Protein AF-A0A1M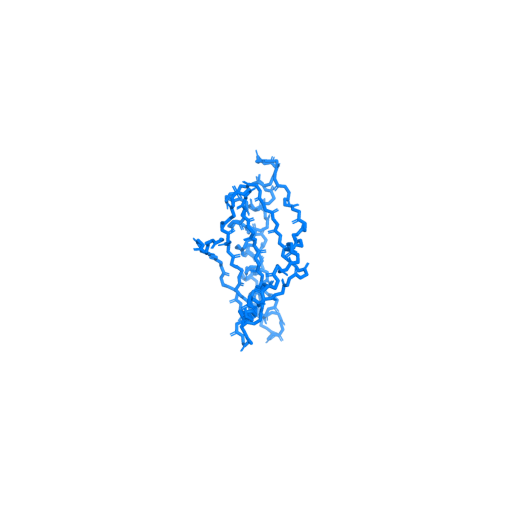3NLK1-F1 (afdb_monomer_lite)

Secondary structure (DSSP, 8-state):
-EEEEEEE-SSEEEEEEE-SS-EEEEEEETTT--EEEEEEEEES-HHHHHHHHHHHHHHHHHHHHHHTT---HHHHHHHHHHHHHHHHHHHHHT---EE-PPPPP---------

pLDDT: mean 90.64, std 14.89, range [41.72, 98.56]

Sequence (114 aa):
MMWIGGAEGTGYRYEVIALVDGYVVQMRDLSTGVVDAAETRLFRTARVAFAHAHAMAAIDRFAATLLDMQDAASERRDAQRSEQTLRALKEQLNDEGSLYAPPPEQTPSSCVYH

Radius of gyration: 16.67 Å; chains: 1; bounding box: 28×53×48 Å

Structure (mmCIF, N/CA/C/O backbone):
data_AF-A0A1M3NLK1-F1
#
_entry.id   AF-A0A1M3NLK1-F1
#
loop_
_atom_site.group_PDB
_atom_site.id
_atom_site.type_symbol
_atom_site.label_atom_id
_atom_site.label_alt_id
_atom_site.label_comp_id
_atom_site.label_asym_id
_atom_site.label_entity_id
_atom_site.label_seq_id
_atom_site.pdbx_PDB_ins_code
_atom_site.Cartn_x
_atom_site.Cartn_y
_atom_site.Cartn_z
_atom_site.occupancy
_atom_site.B_iso_or_equiv
_atom_site.auth_seq_id
_atom_site.auth_comp_id
_atom_site.auth_asym_id
_atom_site.auth_atom_id
_atom_site.pdbx_PDB_model_num
ATOM 1 N N . MET A 1 1 ? -11.061 -10.652 13.120 1.00 81.94 1 MET A N 1
ATOM 2 C CA . MET A 1 1 ? -10.392 -9.767 12.143 1.00 81.94 1 MET A CA 1
ATOM 3 C C . MET A 1 1 ? -11.075 -9.964 10.796 1.00 81.94 1 MET A C 1
ATOM 5 O O . MET A 1 1 ? -11.459 -11.096 10.522 1.00 81.94 1 MET A O 1
ATOM 9 N N . MET A 1 2 ? -11.284 -8.914 9.999 1.00 91.69 2 MET A N 1
ATOM 10 C CA . MET A 1 2 ? -11.963 -9.004 8.693 1.00 91.69 2 MET A CA 1
ATOM 11 C C . MET A 1 2 ? -11.134 -8.299 7.620 1.00 91.69 2 MET A C 1
ATOM 13 O O . MET A 1 2 ? -10.769 -7.143 7.804 1.00 91.69 2 MET A O 1
ATOM 17 N N . TRP A 1 3 ? -10.858 -8.962 6.496 1.00 94.25 3 TRP A N 1
ATOM 18 C CA . TRP A 1 3 ? -10.266 -8.296 5.334 1.00 94.25 3 TRP A CA 1
ATOM 19 C C . TRP A 1 3 ? -11.288 -7.360 4.690 1.00 94.25 3 TRP A C 1
ATOM 21 O O . TRP A 1 3 ? -12.412 -7.773 4.405 1.00 94.25 3 TRP A O 1
ATOM 31 N N . ILE A 1 4 ? -10.902 -6.099 4.488 1.00 96.62 4 ILE A N 1
ATOM 32 C CA . ILE A 1 4 ? -11.797 -5.051 3.974 1.00 96.62 4 ILE A CA 1
ATOM 33 C C . ILE A 1 4 ? -11.326 -4.444 2.646 1.00 96.62 4 ILE A C 1
ATOM 35 O O . ILE A 1 4 ? -11.984 -3.555 2.113 1.00 96.62 4 ILE A O 1
ATOM 39 N N . GLY A 1 5 ? -10.197 -4.908 2.107 1.00 96.88 5 GLY A N 1
ATOM 40 C CA . GLY A 1 5 ? -9.643 -4.450 0.835 1.00 96.88 5 GLY A CA 1
ATOM 41 C C . GLY A 1 5 ? -8.124 -4.326 0.873 1.00 96.88 5 GLY A C 1
ATOM 42 O O . GLY A 1 5 ? -7.464 -4.809 1.789 1.00 96.88 5 GLY A O 1
ATOM 43 N N . GLY A 1 6 ? -7.540 -3.697 -0.137 1.00 96.56 6 GLY A N 1
ATOM 44 C CA . GLY A 1 6 ? -6.093 -3.543 -0.227 1.00 96.56 6 GLY A CA 1
ATOM 45 C C . GLY A 1 6 ? -5.665 -2.943 -1.553 1.00 96.56 6 GLY A C 1
ATOM 46 O O . GLY A 1 6 ? -6.503 -2.492 -2.333 1.00 96.56 6 GLY A O 1
ATOM 47 N N . ALA A 1 7 ? -4.362 -2.960 -1.797 1.00 98.00 7 ALA A N 1
ATOM 48 C CA . ALA A 1 7 ? -3.774 -2.586 -3.074 1.00 98.00 7 ALA A CA 1
ATOM 49 C C . ALA A 1 7 ? -2.759 -3.646 -3.506 1.00 98.00 7 ALA A C 1
ATOM 51 O O . ALA A 1 7 ? -2.071 -4.237 -2.673 1.00 98.00 7 ALA A O 1
ATOM 52 N N . GLU A 1 8 ? -2.682 -3.894 -4.808 1.00 97.94 8 GLU A N 1
ATOM 53 C CA . GLU A 1 8 ? -1.783 -4.886 -5.394 1.00 97.94 8 GLU A CA 1
ATOM 54 C C . GLU A 1 8 ? -0.608 -4.185 -6.078 1.00 97.94 8 GLU A C 1
ATOM 56 O O . GLU A 1 8 ? -0.800 -3.258 -6.871 1.00 97.94 8 GLU A O 1
ATOM 61 N N . GLY A 1 9 ? 0.604 -4.583 -5.703 1.00 96.81 9 GLY A N 1
ATOM 62 C CA . GLY A 1 9 ? 1.842 -4.252 -6.391 1.00 96.81 9 GLY A CA 1
ATOM 63 C C . GLY A 1 9 ? 2.139 -5.253 -7.512 1.00 96.81 9 GLY A C 1
ATOM 64 O O . GLY A 1 9 ? 1.226 -5.868 -8.056 1.00 96.81 9 GLY A O 1
ATOM 65 N N . THR A 1 10 ? 3.411 -5.414 -7.866 1.00 97.19 10 THR A N 1
ATOM 66 C CA . THR A 1 10 ? 3.862 -6.432 -8.828 1.00 97.19 10 THR A CA 1
ATOM 67 C C . THR A 1 10 ? 4.201 -7.750 -8.131 1.00 97.19 10 THR A C 1
ATOM 69 O O . THR A 1 10 ? 3.842 -8.814 -8.628 1.00 97.19 10 THR A O 1
ATOM 72 N N . GLY A 1 11 ? 4.891 -7.695 -6.988 1.00 95.25 11 GLY A N 1
ATOM 73 C CA . GLY A 1 11 ? 5.294 -8.873 -6.214 1.00 95.25 11 GLY A CA 1
ATOM 74 C C . GLY A 1 11 ? 4.406 -9.134 -5.001 1.00 95.25 11 GLY A C 1
ATOM 75 O O . GLY A 1 11 ? 4.256 -10.281 -4.577 1.00 95.25 11 GLY A O 1
ATOM 76 N N . TYR A 1 12 ? 3.784 -8.085 -4.458 1.00 96.88 12 TYR A N 1
ATOM 77 C CA . TYR A 1 12 ? 3.065 -8.162 -3.188 1.00 96.88 12 TYR A CA 1
ATOM 78 C C . TYR A 1 12 ? 1.658 -7.572 -3.258 1.00 96.88 12 TYR A C 1
ATOM 80 O O . TYR A 1 12 ? 1.378 -6.627 -3.992 1.00 96.88 12 TYR A O 1
ATOM 88 N N . ARG A 1 13 ? 0.764 -8.087 -2.414 1.00 97.56 13 ARG A N 1
ATOM 89 C CA . ARG A 1 13 ? -0.524 -7.474 -2.083 1.00 97.56 13 ARG A CA 1
ATOM 90 C C . ARG A 1 13 ? -0.474 -6.908 -0.673 1.00 97.56 13 ARG A C 1
ATOM 92 O O . ARG A 1 13 ? -0.151 -7.613 0.276 1.00 97.56 13 ARG A O 1
ATOM 99 N N . TYR A 1 14 ? -0.868 -5.652 -0.530 1.00 97.62 14 TYR A N 1
ATOM 100 C CA . TYR A 1 14 ? -0.950 -4.960 0.750 1.00 97.62 14 TYR A CA 1
ATOM 101 C C . TYR A 1 14 ? -2.402 -4.977 1.225 1.00 97.62 14 TYR A C 1
ATOM 103 O O . TYR A 1 14 ? -3.249 -4.231 0.728 1.00 97.62 14 TYR A O 1
ATOM 111 N N . GLU A 1 15 ? -2.707 -5.891 2.143 1.00 97.62 15 GLU A N 1
ATOM 112 C CA . GLU A 1 15 ? -4.058 -6.172 2.629 1.00 97.62 15 GLU A CA 1
ATOM 113 C C . GLU A 1 15 ? -4.392 -5.308 3.843 1.00 97.62 15 GLU A C 1
ATOM 115 O O . GLU A 1 15 ? -3.619 -5.250 4.794 1.00 97.62 15 GLU A O 1
ATOM 120 N N . VAL A 1 16 ? -5.571 -4.685 3.836 1.00 98.00 16 VAL A N 1
ATOM 121 C CA . VAL A 1 16 ? -6.124 -3.943 4.970 1.00 98.00 16 VAL A CA 1
ATOM 122 C C . VAL A 1 16 ? -7.110 -4.835 5.722 1.00 98.00 16 VAL A C 1
ATOM 124 O O . VAL A 1 16 ? -8.137 -5.261 5.183 1.00 98.00 16 VAL A O 1
ATOM 127 N N . ILE A 1 17 ? -6.802 -5.104 6.985 1.00 96.88 17 ILE A N 1
ATOM 128 C CA . ILE A 1 17 ? -7.570 -5.944 7.897 1.00 96.88 17 ILE A CA 1
ATOM 129 C C . ILE A 1 17 ? -8.174 -5.067 8.996 1.00 96.88 17 ILE A C 1
ATOM 131 O O . ILE A 1 17 ? -7.456 -4.424 9.759 1.00 96.88 17 ILE A O 1
ATOM 135 N N . ALA A 1 18 ? -9.498 -5.064 9.115 1.00 95.94 18 ALA A N 1
ATOM 136 C CA . ALA A 1 18 ? -10.192 -4.431 10.226 1.00 95.94 18 ALA A CA 1
ATOM 137 C C . ALA A 1 18 ? -10.047 -5.267 11.510 1.00 95.94 18 ALA A C 1
ATOM 139 O O . ALA A 1 18 ? -10.366 -6.468 11.549 1.00 95.94 18 ALA A O 1
ATOM 140 N N . LEU A 1 19 ? -9.585 -4.602 12.565 1.00 93.38 19 LEU A N 1
ATOM 141 C CA . LEU A 1 19 ? -9.572 -5.059 13.949 1.00 93.38 19 LEU A CA 1
ATOM 142 C C . LEU A 1 19 ? -10.643 -4.313 14.752 1.00 93.38 19 LEU A C 1
ATOM 144 O O . LEU A 1 19 ? -11.234 -3.349 14.274 1.00 93.38 19 LEU A O 1
ATOM 148 N N . VAL A 1 20 ? -10.864 -4.740 15.997 1.00 89.69 20 VAL A N 1
ATOM 149 C CA . VAL A 1 20 ? -11.709 -3.989 16.942 1.00 89.69 20 VAL A CA 1
ATOM 150 C C . VAL A 1 20 ? -11.116 -2.599 17.207 1.00 89.69 20 VAL A C 1
ATOM 152 O O . VAL A 1 20 ? -11.848 -1.616 17.222 1.00 89.69 20 VAL A O 1
ATOM 155 N N . ASP A 1 21 ? -9.787 -2.516 17.318 1.00 86.12 21 ASP A N 1
ATOM 156 C CA . ASP A 1 21 ? -9.082 -1.309 17.768 1.00 86.12 21 ASP A CA 1
ATOM 157 C C . ASP A 1 21 ? -8.355 -0.550 16.643 1.00 86.12 21 ASP A C 1
ATOM 159 O O . ASP A 1 21 ? -7.560 0.353 16.908 1.00 86.12 21 ASP A O 1
ATOM 163 N N . GLY A 1 22 ? -8.586 -0.909 15.376 1.00 95.31 22 GLY A N 1
ATOM 164 C CA . GLY A 1 22 ? -7.942 -0.235 14.249 1.00 95.31 22 GLY A CA 1
ATOM 165 C C . GLY A 1 22 ? -7.876 -1.060 12.971 1.00 95.31 22 GLY A C 1
ATOM 166 O O . GLY A 1 22 ? -8.688 -1.950 12.730 1.00 95.31 22 GLY A O 1
ATOM 167 N N . TYR A 1 23 ? -6.893 -0.739 12.137 1.00 97.56 23 TYR A N 1
ATOM 168 C CA . TYR A 1 23 ? -6.728 -1.280 10.795 1.00 97.56 23 TYR A CA 1
ATOM 169 C C . TYR A 1 23 ? -5.286 -1.720 10.601 1.00 97.56 23 TYR A C 1
ATOM 171 O O . TYR A 1 23 ? -4.368 -0.904 10.652 1.00 97.56 23 TYR A O 1
ATOM 179 N N . VAL A 1 24 ? -5.087 -3.010 10.380 1.00 96.94 24 VAL A N 1
ATOM 180 C CA . VAL A 1 24 ? -3.774 -3.576 10.094 1.00 96.94 24 VAL A CA 1
ATOM 181 C C . VAL A 1 24 ? -3.541 -3.587 8.592 1.00 96.94 24 VAL A C 1
ATOM 183 O O . VAL A 1 24 ? -4.416 -4.005 7.842 1.00 96.94 24 VAL A O 1
ATOM 186 N N . VAL A 1 25 ? -2.365 -3.147 8.159 1.00 97.31 25 VAL A N 1
ATOM 187 C CA . VAL A 1 25 ? -1.861 -3.351 6.803 1.00 97.31 25 VAL A CA 1
ATOM 188 C C . VAL A 1 25 ? -0.778 -4.415 6.862 1.00 97.31 25 VAL A C 1
ATOM 190 O O . VAL A 1 25 ? 0.216 -4.233 7.564 1.00 97.31 25 VAL A O 1
ATOM 193 N N . GLN A 1 26 ? -0.979 -5.510 6.137 1.00 96.06 26 GLN A N 1
ATOM 194 C CA . GLN A 1 26 ? -0.036 -6.623 6.054 1.00 96.06 26 GLN A CA 1
ATOM 195 C C . GLN A 1 26 ? 0.378 -6.864 4.602 1.00 96.06 26 GLN A C 1
ATOM 197 O O . GLN A 1 26 ? -0.423 -6.692 3.680 1.00 96.06 26 GLN A O 1
ATOM 202 N N . MET A 1 27 ? 1.631 -7.261 4.401 1.00 95.81 27 MET A N 1
ATOM 203 C CA . MET A 1 27 ? 2.183 -7.561 3.084 1.00 95.81 27 MET A CA 1
ATOM 204 C C . MET A 1 27 ? 2.063 -9.060 2.817 1.00 95.81 27 MET A C 1
ATOM 206 O O . MET A 1 27 ? 2.586 -9.863 3.585 1.00 95.81 27 MET A O 1
ATOM 210 N N . ARG A 1 28 ? 1.378 -9.437 1.738 1.00 95.69 28 ARG A N 1
ATOM 211 C CA . ARG A 1 28 ? 1.278 -10.815 1.258 1.00 95.69 28 ARG A CA 1
ATOM 212 C C . ARG A 1 28 ? 2.060 -10.963 -0.036 1.00 95.69 28 ARG A C 1
ATOM 214 O O . ARG A 1 28 ? 1.773 -10.273 -1.008 1.00 95.69 28 ARG A O 1
ATOM 221 N N . ASP A 1 29 ? 3.001 -11.890 -0.062 1.00 95.88 29 ASP A N 1
ATOM 222 C CA . ASP A 1 29 ? 3.691 -12.303 -1.280 1.00 95.88 29 ASP A CA 1
ATOM 223 C C . ASP A 1 29 ? 2.693 -12.965 -2.245 1.00 95.88 29 ASP A C 1
ATOM 225 O O . ASP A 1 29 ? 1.975 -13.895 -1.870 1.00 95.88 29 ASP A O 1
ATOM 229 N N . LEU A 1 30 ? 2.611 -12.472 -3.483 1.00 95.94 30 LEU A N 1
ATOM 230 C CA . LEU A 1 30 ? 1.686 -12.994 -4.495 1.00 95.94 30 LEU A CA 1
ATOM 231 C C . LEU A 1 30 ? 2.100 -14.370 -5.028 1.00 95.94 30 LEU A C 1
ATOM 233 O O . LEU A 1 30 ? 1.245 -15.134 -5.474 1.00 95.94 30 LEU A O 1
ATOM 237 N N . SER A 1 31 ? 3.391 -14.692 -4.983 1.00 95.38 31 SER A N 1
ATOM 238 C CA . SER A 1 31 ? 3.942 -15.955 -5.469 1.00 95.38 31 SER A CA 1
ATOM 239 C C . SER A 1 31 ? 3.812 -17.081 -4.442 1.00 95.38 31 SER A C 1
ATOM 241 O O . SER A 1 31 ? 3.453 -18.203 -4.800 1.00 95.38 31 SER A O 1
ATOM 243 N N . THR A 1 32 ? 4.061 -16.787 -3.163 1.00 95.38 32 THR A N 1
ATOM 244 C CA . THR A 1 32 ? 4.049 -17.794 -2.087 1.00 95.38 32 THR A CA 1
ATOM 245 C C . THR A 1 32 ? 2.781 -17.757 -1.238 1.00 95.38 32 THR A C 1
ATOM 247 O O . THR A 1 32 ? 2.474 -18.720 -0.536 1.00 95.38 32 THR A O 1
ATOM 250 N N . GLY A 1 33 ? 2.036 -16.650 -1.272 1.00 94.19 33 GLY A N 1
ATOM 251 C CA . GLY A 1 33 ? 0.889 -16.407 -0.401 1.00 94.19 33 GLY A CA 1
ATOM 252 C C . GLY A 1 33 ? 1.263 -16.108 1.053 1.00 94.19 33 GLY A C 1
ATOM 253 O O . GLY A 1 33 ? 0.358 -15.902 1.868 1.00 94.19 33 GLY A O 1
ATOM 254 N N . VAL A 1 34 ? 2.556 -16.080 1.394 1.00 94.25 34 VAL A N 1
ATOM 255 C CA . VAL A 1 34 ? 3.050 -15.852 2.758 1.00 94.25 34 VAL A CA 1
ATOM 256 C C . VAL A 1 34 ? 2.833 -14.395 3.154 1.00 94.25 34 VAL A C 1
ATOM 258 O O . VAL A 1 34 ? 3.055 -13.482 2.360 1.00 94.25 34 VAL A O 1
ATOM 261 N N . VAL A 1 35 ? 2.381 -14.183 4.391 1.00 92.31 35 VAL A N 1
ATOM 262 C CA . VAL A 1 35 ? 2.254 -12.850 4.987 1.00 92.31 35 VAL A CA 1
ATOM 263 C C . VAL A 1 35 ? 3.511 -12.535 5.781 1.00 92.31 35 VAL A C 1
ATOM 265 O O . VAL A 1 35 ? 3.909 -13.323 6.639 1.00 92.31 35 VAL A O 1
ATOM 268 N N . ASP A 1 36 ? 4.100 -11.372 5.526 1.00 87.75 36 ASP A N 1
ATOM 269 C CA . ASP A 1 36 ? 5.231 -10.876 6.299 1.00 87.75 36 ASP A CA 1
ATOM 270 C C . ASP A 1 36 ? 4.749 -10.114 7.543 1.00 87.75 36 ASP A C 1
ATOM 272 O O . ASP A 1 36 ? 4.282 -8.971 7.484 1.00 87.75 36 ASP A O 1
ATOM 276 N N . ALA A 1 37 ? 4.867 -10.773 8.696 1.00 81.19 37 ALA A N 1
ATOM 277 C CA . ALA A 1 37 ? 4.497 -10.199 9.982 1.00 81.19 37 ALA A CA 1
ATOM 278 C C . ALA A 1 37 ? 5.449 -9.076 10.437 1.00 81.19 37 ALA A C 1
ATOM 280 O O . ALA A 1 37 ? 5.036 -8.231 11.230 1.00 81.19 37 ALA A O 1
ATOM 281 N N . ALA A 1 38 ? 6.698 -9.037 9.955 1.00 81.56 38 ALA A N 1
ATOM 282 C CA . ALA A 1 38 ? 7.692 -8.061 10.409 1.00 81.56 38 ALA A CA 1
ATOM 283 C C . ALA A 1 38 ? 7.375 -6.638 9.923 1.00 81.56 38 ALA A C 1
ATOM 285 O O . ALA A 1 38 ? 7.589 -5.669 10.651 1.00 81.56 38 ALA A O 1
ATOM 286 N N . GLU A 1 39 ? 6.797 -6.523 8.728 1.00 80.44 39 GLU A N 1
ATOM 287 C CA . GLU A 1 39 ? 6.432 -5.245 8.105 1.00 80.44 39 GLU A CA 1
ATOM 288 C C . GLU A 1 39 ? 4.959 -4.867 8.318 1.00 80.44 39 GLU A C 1
ATOM 290 O O . GLU A 1 39 ? 4.434 -3.931 7.710 1.00 80.44 39 GLU A O 1
ATOM 295 N N . THR A 1 40 ? 4.266 -5.577 9.210 1.00 92.56 40 THR A N 1
ATOM 296 C CA . THR A 1 40 ? 2.853 -5.324 9.479 1.00 92.56 40 THR A CA 1
ATOM 297 C C . THR A 1 40 ? 2.670 -4.041 10.299 1.00 92.56 40 THR A C 1
ATOM 299 O O . THR A 1 40 ? 3.315 -3.817 11.329 1.00 92.56 40 THR A O 1
ATOM 302 N N . ARG A 1 41 ? 1.764 -3.168 9.845 1.00 95.69 41 ARG A N 1
ATOM 303 C CA . ARG A 1 41 ? 1.515 -1.843 10.436 1.00 95.69 41 ARG A CA 1
ATOM 304 C C . ARG A 1 41 ? 0.082 -1.721 10.934 1.00 95.69 41 ARG A C 1
ATOM 306 O O . ARG A 1 41 ? -0.846 -2.049 10.207 1.00 95.69 41 ARG A O 1
ATOM 313 N N . LEU A 1 42 ? -0.111 -1.200 12.143 1.00 96.50 42 LEU A N 1
ATOM 314 C CA . LEU A 1 42 ? -1.425 -0.858 12.695 1.00 96.50 42 LEU A CA 1
ATOM 315 C C . LEU A 1 42 ? -1.676 0.641 12.555 1.00 96.50 42 LEU A C 1
ATOM 317 O O . LEU A 1 42 ? -0.850 1.446 12.976 1.00 96.50 42 LEU A O 1
ATOM 321 N N . PHE A 1 43 ? -2.847 0.998 12.042 1.00 97.56 43 PHE A N 1
ATOM 322 C CA . PHE A 1 43 ? -3.346 2.364 11.927 1.00 97.56 43 PHE A CA 1
ATOM 323 C C . PHE A 1 43 ? -4.647 2.518 12.706 1.00 97.56 43 PHE A C 1
ATOM 325 O O . PHE A 1 43 ? -5.451 1.587 12.802 1.00 97.56 43 PHE A O 1
ATOM 332 N N . ARG A 1 44 ? -4.891 3.716 13.234 1.00 97.00 44 ARG A N 1
ATOM 333 C CA . ARG A 1 44 ? -6.156 4.039 13.917 1.00 97.00 44 ARG A CA 1
ATOM 334 C C . ARG A 1 44 ? -7.267 4.367 12.927 1.00 97.00 44 ARG A C 1
ATOM 336 O O . ARG A 1 44 ? -8.446 4.212 13.232 1.00 97.00 44 ARG A O 1
ATOM 343 N N . THR A 1 45 ? -6.900 4.822 11.734 1.00 97.25 45 THR A N 1
ATOM 344 C CA . THR A 1 45 ? -7.824 5.326 10.724 1.00 97.25 45 THR A CA 1
ATOM 345 C C . THR A 1 45 ? -7.753 4.503 9.441 1.00 97.25 45 THR A C 1
ATOM 347 O O . THR A 1 45 ? -6.687 4.273 8.868 1.00 97.25 45 THR A O 1
ATOM 350 N N . ALA A 1 46 ? -8.922 4.106 8.929 1.00 97.38 46 ALA A N 1
ATOM 351 C CA . ALA A 1 46 ? -9.015 3.341 7.684 1.00 97.38 46 ALA A CA 1
ATOM 352 C C . ALA A 1 46 ? -8.390 4.095 6.503 1.00 97.38 46 ALA A C 1
ATOM 354 O O . ALA A 1 46 ? -7.706 3.505 5.673 1.00 97.38 46 ALA A O 1
ATOM 355 N N . ARG A 1 47 ? -8.603 5.417 6.430 1.00 98.00 47 ARG A N 1
ATOM 356 C CA . ARG A 1 47 ? -8.095 6.255 5.333 1.00 98.00 47 ARG A CA 1
ATOM 357 C C . ARG A 1 47 ? -6.571 6.223 5.249 1.00 98.00 47 ARG A C 1
ATOM 359 O O . ARG A 1 47 ? -6.051 6.110 4.143 1.00 98.00 47 ARG A O 1
ATOM 366 N N . VAL A 1 48 ? -5.871 6.288 6.383 1.00 98.38 48 VAL A N 1
ATOM 367 C CA . VAL A 1 48 ? -4.407 6.183 6.392 1.00 98.38 48 VAL A CA 1
ATOM 368 C C . VAL A 1 48 ? -3.970 4.757 6.070 1.00 98.38 48 VAL A C 1
ATOM 370 O O . VAL A 1 48 ? -3.062 4.595 5.262 1.00 98.38 48 VAL A O 1
ATOM 373 N N . ALA A 1 49 ? -4.654 3.732 6.590 1.00 98.38 49 ALA A N 1
ATOM 374 C CA . ALA A 1 49 ? -4.349 2.336 6.262 1.00 98.38 49 ALA A CA 1
ATOM 375 C C . ALA A 1 49 ? -4.435 2.054 4.749 1.00 98.38 49 ALA A C 1
ATOM 377 O O . ALA A 1 49 ? -3.506 1.508 4.158 1.00 98.38 49 ALA A O 1
ATOM 378 N N . PHE A 1 50 ? -5.513 2.491 4.090 1.00 98.56 50 PHE A N 1
ATOM 379 C CA . PHE A 1 50 ? -5.665 2.334 2.641 1.00 98.56 50 PHE A CA 1
ATOM 380 C C . PHE A 1 50 ? -4.658 3.166 1.846 1.00 98.56 50 PHE A C 1
ATOM 382 O O . PHE A 1 50 ? -4.144 2.679 0.839 1.00 98.56 50 PHE A O 1
ATOM 389 N N . ALA A 1 51 ? -4.359 4.394 2.278 1.00 98.56 51 ALA A N 1
ATOM 390 C CA . ALA A 1 51 ? -3.331 5.213 1.640 1.00 98.56 51 ALA A CA 1
ATOM 391 C C . ALA A 1 51 ? -1.939 4.580 1.778 1.00 98.56 51 ALA A C 1
ATOM 393 O O . ALA A 1 51 ? -1.152 4.621 0.837 1.00 98.56 51 ALA A O 1
ATOM 394 N N . HIS A 1 52 ? -1.657 3.947 2.918 1.00 98.44 52 HIS A N 1
ATOM 395 C CA . HIS A 1 52 ? -0.412 3.230 3.149 1.00 98.44 52 HIS A CA 1
ATOM 396 C C . HIS A 1 52 ? -0.303 2.002 2.245 1.00 98.44 52 HIS A C 1
ATOM 398 O O . HIS A 1 52 ? 0.699 1.857 1.552 1.00 98.44 52 HIS A O 1
ATOM 404 N N . ALA A 1 53 ? -1.357 1.182 2.169 1.00 98.38 53 ALA A N 1
ATOM 405 C CA . ALA A 1 53 ? -1.409 0.047 1.249 1.00 98.38 53 ALA A CA 1
ATOM 406 C C . ALA A 1 53 ? -1.184 0.478 -0.213 1.00 98.38 53 ALA A C 1
ATOM 408 O O . ALA A 1 53 ? -0.395 -0.142 -0.922 1.00 98.38 53 ALA A O 1
ATOM 409 N N . HIS A 1 54 ? -1.817 1.572 -0.657 1.00 98.50 5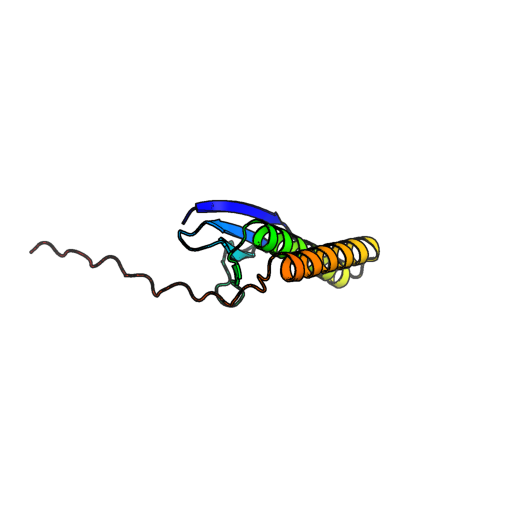4 HIS A N 1
ATOM 410 C CA . HIS A 1 54 ? -1.616 2.109 -2.008 1.00 98.50 54 HIS A CA 1
ATOM 411 C C . HIS A 1 54 ? -0.190 2.609 -2.245 1.00 98.50 54 HIS A C 1
ATOM 413 O O . HIS A 1 54 ? 0.362 2.345 -3.311 1.00 98.50 54 HIS A O 1
ATOM 419 N N . ALA A 1 55 ? 0.401 3.311 -1.275 1.00 98.44 55 ALA A N 1
ATOM 420 C CA . ALA A 1 55 ? 1.768 3.802 -1.398 1.00 98.44 55 ALA A CA 1
ATOM 421 C C . ALA A 1 55 ? 2.767 2.649 -1.519 1.00 98.44 55 ALA A C 1
ATOM 423 O O . ALA A 1 55 ? 3.592 2.644 -2.428 1.00 98.44 55 ALA A O 1
ATOM 424 N N . MET A 1 56 ? 2.631 1.626 -0.673 1.00 98.00 56 MET A N 1
ATOM 425 C CA . MET A 1 56 ? 3.489 0.446 -0.736 1.00 98.00 56 MET A CA 1
ATOM 426 C C . MET A 1 56 ? 3.322 -0.320 -2.055 1.00 98.00 56 MET A C 1
ATOM 428 O O . MET A 1 56 ? 4.317 -0.678 -2.674 1.00 98.00 56 MET A O 1
ATOM 432 N N . ALA A 1 57 ? 2.090 -0.480 -2.551 1.00 98.25 57 ALA A N 1
ATOM 433 C CA . ALA A 1 57 ? 1.836 -1.093 -3.856 1.00 98.25 57 ALA A CA 1
ATOM 434 C C . ALA A 1 57 ? 2.466 -0.309 -5.020 1.00 98.25 57 ALA A C 1
ATOM 436 O O . ALA A 1 57 ? 3.007 -0.906 -5.948 1.00 98.25 57 ALA A O 1
ATOM 437 N N . ALA A 1 58 ? 2.407 1.025 -4.990 1.00 98.44 58 ALA A N 1
ATOM 438 C CA . ALA A 1 58 ? 3.021 1.863 -6.017 1.00 98.44 58 ALA A CA 1
ATOM 439 C C . ALA A 1 58 ? 4.558 1.803 -5.972 1.00 98.44 5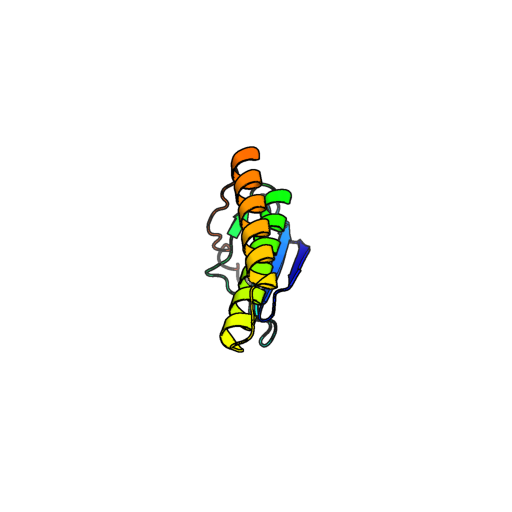8 ALA A C 1
ATOM 441 O O . ALA A 1 58 ? 5.196 1.739 -7.023 1.00 98.44 58 ALA A O 1
ATOM 442 N N . ILE A 1 59 ? 5.145 1.771 -4.771 1.00 98.00 59 ILE A N 1
ATOM 443 C CA . ILE A 1 59 ? 6.589 1.586 -4.569 1.00 98.00 59 ILE A CA 1
ATOM 444 C C . ILE A 1 59 ? 7.033 0.208 -5.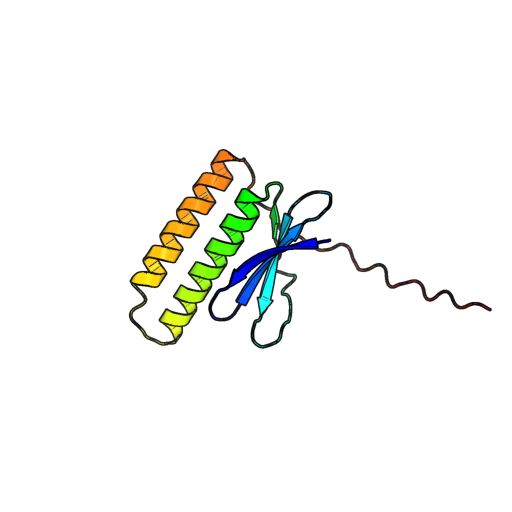069 1.00 98.00 59 ILE A C 1
ATOM 446 O O . ILE A 1 59 ? 8.046 0.122 -5.755 1.00 98.00 59 ILE A O 1
ATOM 450 N N . ASP A 1 60 ? 6.272 -0.848 -4.778 1.00 97.69 60 ASP A N 1
ATOM 451 C CA . ASP A 1 60 ? 6.561 -2.203 -5.255 1.00 97.69 60 ASP A CA 1
ATOM 452 C C . ASP A 1 60 ? 6.554 -2.278 -6.788 1.00 97.69 60 ASP A C 1
ATOM 454 O O . ASP A 1 60 ? 7.511 -2.763 -7.388 1.00 97.69 60 ASP A O 1
ATOM 458 N N . ARG A 1 61 ? 5.536 -1.698 -7.445 1.00 98.12 61 ARG A N 1
ATOM 459 C CA . ARG A 1 61 ? 5.510 -1.598 -8.916 1.00 98.12 61 ARG A CA 1
ATOM 460 C C . ARG A 1 61 ? 6.726 -0.854 -9.454 1.00 98.12 61 ARG A C 1
ATOM 462 O O . ARG A 1 61 ? 7.374 -1.334 -10.375 1.00 98.12 61 ARG A O 1
ATOM 469 N N . PHE A 1 62 ? 7.061 0.288 -8.855 1.00 98.06 62 PHE A N 1
ATOM 470 C CA . PHE A 1 62 ? 8.236 1.064 -9.242 1.00 98.06 62 PHE A CA 1
ATOM 471 C C . PHE A 1 62 ? 9.539 0.265 -9.089 1.00 98.06 62 PHE A C 1
ATOM 473 O O . PHE A 1 62 ? 10.364 0.260 -10.003 1.00 98.06 62 PHE A O 1
ATOM 480 N N . ALA A 1 63 ? 9.715 -0.436 -7.968 1.00 96.88 63 ALA A N 1
ATOM 481 C CA . ALA A 1 63 ? 10.879 -1.278 -7.722 1.00 96.88 63 ALA A CA 1
ATOM 482 C C . ALA A 1 63 ? 10.972 -2.424 -8.739 1.00 96.88 63 ALA A C 1
ATOM 484 O O . ALA A 1 63 ? 12.046 -2.655 -9.289 1.00 96.88 63 ALA A O 1
ATOM 485 N N . ALA A 1 64 ? 9.856 -3.088 -9.047 1.00 97.00 64 ALA A N 1
ATOM 486 C CA . ALA A 1 64 ? 9.810 -4.144 -10.052 1.00 97.00 64 ALA A CA 1
ATOM 487 C C . ALA A 1 64 ? 10.200 -3.629 -11.450 1.00 97.00 64 ALA A C 1
ATOM 489 O O . ALA A 1 64 ? 11.075 -4.208 -12.089 1.00 97.00 64 ALA A O 1
ATOM 490 N N . THR A 1 65 ? 9.654 -2.489 -11.889 1.00 96.75 65 THR A N 1
ATOM 491 C CA . THR A 1 65 ? 10.015 -1.879 -13.183 1.00 96.75 65 THR A CA 1
ATOM 492 C C . THR A 1 65 ? 11.503 -1.511 -13.256 1.00 96.75 65 THR A C 1
ATOM 494 O O . THR A 1 65 ? 12.131 -1.676 -14.304 1.00 96.75 65 THR A O 1
ATOM 497 N N . LEU A 1 66 ? 12.097 -1.044 -12.148 1.00 95.69 66 LEU A N 1
ATOM 498 C CA . LEU A 1 66 ? 13.539 -0.784 -12.076 1.00 95.69 66 LEU A CA 1
ATOM 499 C C . LEU A 1 66 ? 14.376 -2.065 -12.179 1.00 95.69 66 LEU A C 1
ATOM 501 O O . LEU A 1 66 ? 15.414 -2.054 -12.843 1.00 95.69 66 LEU A O 1
ATOM 505 N N . LEU A 1 67 ? 13.948 -3.150 -11.528 1.00 95.50 67 LEU A N 1
ATOM 506 C CA . LEU A 1 67 ? 14.629 -4.448 -11.586 1.00 95.50 67 LEU A CA 1
ATOM 507 C C . LEU A 1 67 ? 14.597 -5.044 -12.998 1.00 95.50 67 LEU A C 1
ATOM 509 O O . LEU A 1 67 ? 15.594 -5.617 -13.436 1.00 95.50 67 LEU A O 1
ATOM 513 N N . ASP A 1 68 ? 13.512 -4.810 -13.736 1.00 95.50 68 ASP A N 1
ATOM 514 C CA . ASP A 1 68 ? 13.374 -5.192 -15.146 1.00 95.50 68 ASP A CA 1
ATOM 515 C C . ASP A 1 68 ? 14.169 -4.281 -16.108 1.00 95.50 68 ASP A C 1
ATOM 517 O O . ASP A 1 68 ? 14.106 -4.455 -17.327 1.00 95.50 68 ASP A O 1
ATOM 521 N N . MET A 1 69 ? 14.931 -3.310 -15.583 1.00 90.69 69 MET A N 1
ATOM 522 C CA . MET A 1 69 ? 15.721 -2.327 -16.343 1.00 90.69 69 MET A CA 1
ATOM 523 C C . MET A 1 69 ? 14.887 -1.514 -17.351 1.00 90.69 69 MET A C 1
ATOM 525 O O . MET A 1 69 ? 15.394 -1.074 -18.386 1.00 90.69 69 MET A O 1
ATOM 529 N N . GLN A 1 70 ? 13.602 -1.312 -17.054 1.00 92.88 70 GLN A N 1
ATOM 530 C CA . GLN A 1 70 ? 12.674 -0.552 -17.887 1.00 92.88 70 GLN A CA 1
ATOM 531 C C . GLN A 1 70 ? 12.645 0.932 -17.494 1.00 92.88 70 GLN A C 1
ATOM 533 O O . GLN A 1 70 ? 13.104 1.333 -16.421 1.00 92.88 70 GLN A O 1
ATOM 538 N N . ASP A 1 71 ? 12.082 1.772 -18.369 1.00 95.06 71 ASP A N 1
ATOM 539 C CA . ASP A 1 71 ? 11.806 3.168 -18.026 1.00 95.06 71 ASP A CA 1
ATOM 540 C C . ASP A 1 71 ? 10.668 3.249 -16.999 1.00 95.06 71 ASP A C 1
ATOM 542 O O . ASP A 1 71 ? 9.493 3.143 -17.337 1.00 95.06 71 ASP A O 1
ATOM 546 N N . ALA A 1 72 ? 11.041 3.473 -15.741 1.00 95.81 72 ALA A N 1
ATOM 547 C CA . ALA A 1 72 ? 10.131 3.539 -14.603 1.00 95.81 72 ALA A CA 1
ATOM 548 C C . ALA A 1 72 ? 9.625 4.966 -14.305 1.00 95.81 72 ALA A C 1
ATOM 550 O O . ALA A 1 72 ? 9.228 5.280 -13.178 1.00 95.81 72 ALA A O 1
ATOM 551 N N . ALA A 1 73 ? 9.690 5.892 -15.271 1.00 96.69 73 ALA A N 1
ATOM 552 C CA . ALA A 1 73 ? 9.300 7.287 -15.057 1.00 96.69 73 ALA A CA 1
ATOM 553 C C . ALA A 1 73 ? 7.821 7.451 -14.663 1.00 96.69 73 ALA A C 1
ATOM 555 O O . ALA A 1 73 ? 7.483 8.380 -13.922 1.00 96.69 73 ALA A O 1
ATOM 556 N N . SER A 1 74 ? 6.932 6.589 -15.165 1.00 96.31 74 SER A N 1
ATOM 557 C CA . SER A 1 74 ? 5.505 6.626 -14.832 1.00 96.31 74 SER A CA 1
ATOM 558 C C . SER A 1 74 ? 5.255 6.146 -13.405 1.00 96.31 74 SER A C 1
ATOM 560 O O . SER A 1 74 ? 4.664 6.868 -12.599 1.00 96.31 74 SER A O 1
ATOM 562 N N . GLU A 1 75 ? 5.795 4.980 -13.073 1.00 96.94 75 GLU A N 1
ATOM 563 C CA . GLU A 1 75 ? 5.679 4.316 -11.779 1.00 96.94 75 GLU A CA 1
ATOM 564 C C . GLU A 1 75 ? 6.329 5.162 -10.686 1.00 96.94 75 GLU A C 1
ATOM 566 O O . GLU A 1 75 ? 5.760 5.324 -9.611 1.00 96.94 75 GLU A O 1
ATOM 571 N N . ARG A 1 76 ? 7.456 5.822 -10.986 1.00 97.75 76 ARG A N 1
ATOM 572 C CA . ARG A 1 76 ? 8.083 6.787 -10.077 1.00 97.75 76 ARG A CA 1
ATOM 573 C C . ARG A 1 76 ? 7.143 7.934 -9.718 1.00 97.75 76 ARG A C 1
ATOM 575 O O . ARG A 1 76 ? 7.068 8.318 -8.553 1.00 97.75 76 ARG A O 1
ATOM 582 N N . ARG A 1 77 ? 6.445 8.513 -10.704 1.00 98.12 77 ARG A N 1
ATOM 583 C CA . ARG A 1 77 ? 5.491 9.609 -10.456 1.00 98.12 77 ARG A CA 1
ATOM 584 C C . ARG A 1 77 ? 4.299 9.131 -9.633 1.00 98.12 77 ARG A C 1
ATOM 586 O O . ARG A 1 77 ? 3.820 9.888 -8.790 1.00 98.12 77 ARG A O 1
ATOM 593 N N . ASP A 1 78 ? 3.827 7.910 -9.875 1.00 97.94 78 ASP A N 1
ATOM 594 C CA . ASP A 1 78 ? 2.740 7.301 -9.102 1.00 97.94 78 ASP A CA 1
ATOM 595 C C . ASP A 1 78 ? 3.162 7.057 -7.645 1.00 97.94 78 ASP A C 1
ATOM 597 O O . ASP A 1 78 ? 2.504 7.546 -6.724 1.00 97.94 78 ASP A O 1
ATOM 601 N N . ALA A 1 79 ? 4.324 6.429 -7.430 1.00 97.88 79 ALA A N 1
ATOM 602 C CA . ALA A 1 79 ? 4.909 6.211 -6.108 1.00 97.88 79 ALA A CA 1
ATOM 603 C C . ALA A 1 79 ? 5.060 7.537 -5.346 1.00 97.88 79 ALA A C 1
ATOM 605 O O . ALA A 1 79 ? 4.500 7.694 -4.263 1.00 97.88 79 ALA A O 1
ATOM 606 N N . GLN A 1 80 ? 5.674 8.555 -5.957 1.00 98.44 80 GLN A N 1
ATOM 607 C CA . GLN A 1 80 ? 5.835 9.875 -5.335 1.00 98.44 80 GLN A CA 1
ATOM 608 C C . GLN A 1 80 ? 4.500 10.538 -4.972 1.00 98.44 80 GLN A C 1
ATOM 610 O O . GLN A 1 80 ? 4.364 11.117 -3.893 1.00 98.44 80 GLN A O 1
ATOM 615 N N . ARG A 1 81 ? 3.495 10.460 -5.852 1.00 98.44 81 ARG A N 1
ATOM 616 C CA . ARG A 1 81 ? 2.162 11.021 -5.585 1.00 98.44 81 ARG A CA 1
ATOM 617 C C . ARG A 1 81 ? 1.473 10.295 -4.430 1.00 98.44 81 ARG A C 1
ATOM 619 O O . ARG A 1 81 ? 0.860 10.939 -3.574 1.00 98.44 81 ARG A O 1
ATOM 626 N N . SER A 1 82 ? 1.553 8.969 -4.410 1.00 98.12 82 SER A N 1
ATOM 627 C CA . SER A 1 82 ? 0.944 8.146 -3.365 1.00 98.12 82 SER A CA 1
ATOM 628 C C . SER A 1 82 ? 1.602 8.380 -1.998 1.00 98.12 82 SER A C 1
ATOM 630 O O . SER A 1 82 ? 0.893 8.565 -1.010 1.00 98.12 82 SER A O 1
ATOM 632 N N . GLU A 1 83 ? 2.931 8.519 -1.946 1.00 98.38 83 GLU A N 1
ATOM 633 C CA . GLU A 1 83 ? 3.675 8.881 -0.734 1.00 98.38 83 GLU A CA 1
ATOM 634 C C . GLU A 1 83 ? 3.297 10.272 -0.213 1.00 98.38 83 GLU A C 1
ATOM 636 O O . GLU A 1 83 ? 3.079 10.448 0.987 1.00 98.38 83 GLU A O 1
ATOM 641 N N . GLN A 1 84 ? 3.181 11.266 -1.101 1.00 98.38 84 GLN A N 1
ATOM 642 C CA . GLN A 1 84 ? 2.734 12.612 -0.726 1.00 98.38 84 GLN A CA 1
ATOM 643 C C . GLN A 1 84 ? 1.312 12.592 -0.157 1.00 98.38 84 GLN A C 1
ATOM 645 O O . GLN A 1 84 ? 1.042 13.226 0.863 1.00 98.38 84 GLN A O 1
ATOM 650 N N . THR A 1 85 ? 0.416 11.825 -0.782 1.00 98.25 85 THR A N 1
ATOM 651 C CA . THR A 1 85 ? -0.966 11.651 -0.314 1.00 98.25 85 THR A CA 1
ATOM 652 C C . THR A 1 85 ? -1.003 10.996 1.064 1.00 98.25 85 THR A C 1
ATOM 654 O O . THR A 1 85 ? -1.716 11.464 1.952 1.00 98.25 85 THR A O 1
ATOM 657 N N . LEU A 1 86 ? -0.208 9.942 1.267 1.00 98.44 86 LEU A N 1
ATOM 658 C CA . LEU A 1 86 ? -0.076 9.277 2.557 1.00 98.44 86 LEU A CA 1
ATOM 659 C C . LEU A 1 86 ? 0.428 10.250 3.627 1.00 98.44 86 LEU A C 1
ATOM 661 O O . LEU A 1 86 ? -0.187 10.348 4.684 1.00 98.44 86 LEU A O 1
ATOM 665 N N . ARG A 1 87 ? 1.509 10.989 3.353 1.00 98.31 87 ARG A N 1
ATOM 666 C CA . ARG A 1 87 ? 2.082 11.962 4.294 1.00 98.31 87 ARG A CA 1
ATOM 667 C C . ARG A 1 87 ? 1.053 13.011 4.712 1.00 98.31 87 ARG A C 1
ATOM 669 O O . ARG A 1 87 ? 0.852 13.213 5.904 1.00 98.31 87 ARG A O 1
ATOM 676 N N . ALA A 1 88 ? 0.349 13.602 3.748 1.00 98.38 88 ALA A N 1
ATOM 677 C CA . ALA A 1 88 ? -0.690 14.587 4.033 1.00 98.38 88 ALA A CA 1
ATOM 678 C C . ALA A 1 88 ? -1.816 14.008 4.910 1.00 98.38 88 ALA A C 1
ATOM 680 O O . ALA A 1 88 ? -2.294 14.676 5.824 1.00 98.38 88 ALA A O 1
ATOM 681 N N . LEU A 1 89 ? -2.225 12.755 4.675 1.00 98.25 89 LEU A N 1
ATOM 682 C CA . LEU A 1 89 ? -3.255 12.097 5.485 1.00 98.25 89 LEU A CA 1
ATOM 683 C C . LEU A 1 89 ? -2.776 11.764 6.899 1.00 98.25 89 LEU A C 1
ATOM 685 O O . LEU A 1 89 ? -3.547 11.941 7.841 1.00 98.25 89 LEU A O 1
ATOM 689 N N . LYS A 1 90 ? -1.530 11.307 7.055 1.00 97.94 90 LYS A N 1
ATOM 690 C CA . LYS A 1 90 ? -0.922 11.048 8.366 1.00 97.94 90 LYS A CA 1
ATOM 691 C C . LYS A 1 90 ? -0.882 12.311 9.217 1.00 97.94 90 LYS A C 1
ATOM 693 O O . LYS A 1 90 ? -1.319 12.278 10.363 1.00 97.94 90 LYS A O 1
ATOM 698 N N . GLU A 1 91 ? -0.450 13.424 8.625 1.00 97.56 91 GLU A N 1
ATOM 699 C CA . GLU A 1 91 ? -0.415 14.737 9.275 1.00 97.56 91 GLU A CA 1
ATOM 700 C C . GLU A 1 91 ? -1.828 15.227 9.622 1.00 97.56 91 GLU A C 1
ATOM 702 O O . GLU A 1 91 ? -2.093 15.620 10.757 1.00 97.56 91 GLU A O 1
ATOM 707 N N . GLN A 1 92 ? -2.768 15.150 8.672 1.00 98.12 92 GLN A N 1
ATOM 708 C CA . GLN A 1 92 ? -4.145 15.610 8.866 1.00 98.12 92 GLN A CA 1
ATOM 709 C C . GLN A 1 92 ? -4.895 14.820 9.950 1.00 98.12 92 GLN A C 1
ATOM 711 O O . GLN A 1 92 ? -5.716 15.388 10.669 1.00 98.12 92 GLN A O 1
ATOM 716 N N . LEU A 1 93 ? -4.667 13.507 10.029 1.00 97.69 93 LEU A N 1
ATOM 717 C CA . LEU A 1 93 ? -5.398 12.600 10.920 1.00 97.69 93 LEU A CA 1
ATOM 718 C C . LEU A 1 93 ? -4.601 12.208 12.171 1.00 97.69 93 LEU A C 1
ATOM 720 O O . LEU A 1 93 ? -5.130 11.489 13.017 1.00 97.69 93 LEU A O 1
ATOM 724 N N . ASN A 1 94 ? -3.366 12.704 12.304 1.00 97.12 94 ASN A N 1
ATOM 725 C CA . ASN A 1 94 ? -2.434 12.401 13.390 1.00 97.12 94 ASN A CA 1
ATOM 726 C C . ASN A 1 94 ? -2.293 10.887 13.648 1.00 97.12 94 ASN A C 1
ATOM 728 O O . ASN A 1 94 ? -2.409 10.402 14.778 1.00 97.12 94 ASN A O 1
ATOM 732 N N . ASP A 1 95 ? -2.101 10.134 12.567 1.00 97.19 95 ASP A N 1
ATOM 733 C CA . ASP A 1 95 ? -2.044 8.674 12.572 1.00 97.19 95 ASP A CA 1
ATOM 734 C C . ASP A 1 95 ? -0.824 8.207 11.779 1.00 97.19 95 ASP A C 1
ATOM 736 O O . ASP A 1 95 ? -0.888 7.959 10.581 1.00 97.19 95 ASP A O 1
ATOM 740 N N . GLU A 1 96 ? 0.320 8.111 12.452 1.00 95.62 96 GLU A N 1
ATOM 741 C CA . GLU A 1 96 ? 1.576 7.684 11.823 1.00 95.62 96 GLU A CA 1
ATOM 742 C C . GLU A 1 96 ? 1.644 6.178 11.542 1.00 95.62 96 GLU A C 1
ATOM 744 O O . GLU A 1 96 ? 2.502 5.714 10.780 1.00 95.62 96 GLU A O 1
ATOM 749 N N . GLY A 1 97 ? 0.727 5.419 12.136 1.00 94.31 97 GLY A N 1
ATOM 750 C CA . GLY A 1 97 ? 0.819 3.978 12.258 1.00 94.31 97 GLY A CA 1
ATOM 751 C C . GLY A 1 97 ? 1.933 3.529 13.207 1.00 94.31 97 GLY A C 1
ATOM 752 O O . GLY A 1 97 ? 2.917 4.226 13.459 1.00 94.31 97 GLY A O 1
ATOM 753 N N . SER A 1 98 ? 1.794 2.323 13.739 1.00 94.38 98 SER A N 1
ATOM 754 C CA . SER A 1 98 ? 2.808 1.666 14.564 1.00 94.38 98 SER A CA 1
ATOM 755 C C . SER A 1 98 ? 3.138 0.296 13.992 1.00 94.38 98 SER A C 1
ATOM 757 O O . SER A 1 98 ? 2.339 -0.281 13.256 1.00 94.38 98 SER A O 1
ATOM 759 N N . LEU A 1 99 ? 4.309 -0.243 14.329 1.00 92.88 99 LEU A N 1
ATOM 760 C CA . LEU A 1 99 ? 4.562 -1.662 14.092 1.00 92.88 99 LEU A CA 1
ATOM 761 C C . LEU A 1 99 ? 3.517 -2.481 14.849 1.00 92.88 99 LEU A C 1
ATOM 763 O O . LEU A 1 99 ? 3.163 -2.153 15.986 1.00 92.88 99 LEU A O 1
ATOM 767 N N . TYR A 1 100 ? 3.007 -3.513 14.193 1.00 89.50 100 TYR A N 1
ATOM 768 C CA . TYR A 1 100 ? 2.030 -4.416 14.764 1.00 89.50 100 TYR A CA 1
ATOM 769 C C . TYR A 1 100 ? 2.643 -5.799 14.891 1.00 89.50 100 TYR A C 1
ATOM 771 O O . TYR A 1 100 ? 2.851 -6.492 13.901 1.00 89.50 100 TYR A O 1
ATOM 779 N N . ALA A 1 101 ? 2.900 -6.199 16.131 1.00 84.62 101 ALA A N 1
ATOM 780 C CA . ALA A 1 101 ? 3.116 -7.595 16.454 1.00 84.62 101 ALA A CA 1
ATOM 781 C C . ALA A 1 101 ? 1.744 -8.197 16.795 1.00 84.62 101 ALA A C 1
ATOM 783 O O . ALA A 1 101 ? 1.121 -7.734 17.760 1.00 84.62 101 ALA A O 1
ATOM 784 N N . PRO A 1 102 ? 1.240 -9.185 16.033 1.00 72.50 102 PRO A N 1
ATOM 785 C CA . PRO A 1 102 ? 0.044 -9.894 16.450 1.00 72.50 102 PRO A CA 1
ATOM 786 C C . PRO A 1 102 ? 0.293 -10.524 17.829 1.00 72.50 102 PRO A C 1
ATOM 788 O O . PRO A 1 102 ? 1.411 -10.972 18.107 1.00 72.50 102 PRO A O 1
ATOM 791 N N . PRO A 1 103 ? -0.714 -10.551 18.721 1.00 69.81 103 PRO A N 1
ATOM 792 C CA . PRO A 1 103 ? -0.587 -11.299 19.962 1.00 69.81 103 PRO A CA 1
ATOM 793 C C . PRO A 1 103 ? -0.253 -12.760 19.626 1.00 69.81 103 PRO A C 1
ATOM 795 O O . PRO A 1 103 ? -0.751 -13.264 18.613 1.00 69.81 103 PRO A O 1
ATOM 798 N N . PRO A 1 104 ? 0.580 -13.441 20.436 1.00 63.69 104 PRO A N 1
ATOM 799 C CA . PRO A 1 104 ? 0.886 -14.845 20.203 1.00 63.69 104 PRO A CA 1
ATOM 800 C C . PRO A 1 104 ? -0.430 -15.612 20.088 1.00 63.69 104 PRO A C 1
ATOM 802 O O . PRO A 1 104 ? -1.319 -15.438 20.928 1.00 63.69 104 PRO A O 1
ATOM 805 N N . GLU A 1 105 ? -0.571 -16.404 19.022 1.00 57.06 105 GLU A N 1
ATOM 806 C CA . GLU A 1 105 ? -1.743 -17.249 18.834 1.00 57.06 105 GLU A CA 1
ATOM 807 C C . GLU A 1 105 ? -1.962 -18.045 20.122 1.00 57.06 105 GLU A C 1
ATOM 809 O O . GLU A 1 105 ? -1.078 -18.768 20.587 1.00 57.06 105 GLU A O 1
ATOM 814 N N . GLN A 1 106 ? -3.139 -17.899 20.733 1.00 46.78 106 GLN A N 1
ATOM 815 C CA . GLN A 1 106 ? -3.580 -18.886 21.701 1.00 46.78 106 GLN A CA 1
ATOM 816 C C . GLN A 1 106 ? -3.782 -20.163 20.893 1.00 46.78 106 GLN A C 1
ATOM 818 O O . GLN A 1 106 ? -4.812 -20.320 20.238 1.00 46.78 106 GLN A O 1
ATOM 823 N N . THR A 1 107 ? -2.780 -21.048 20.894 1.00 42.44 107 THR A N 1
ATOM 824 C CA . THR A 1 107 ? -2.950 -22.437 20.463 1.00 42.44 107 THR A CA 1
ATOM 825 C C . THR A 1 107 ? -4.278 -22.907 21.042 1.00 42.44 107 THR A C 1
ATOM 827 O O . THR A 1 107 ? -4.452 -22.763 22.259 1.00 42.44 107 THR A O 1
ATOM 830 N N . PRO A 1 108 ? -5.232 -23.403 20.231 1.00 43.22 108 PRO A N 1
ATOM 831 C CA . PRO A 1 108 ? -6.453 -23.954 20.783 1.00 43.22 108 PRO A CA 1
ATOM 832 C C . PRO A 1 108 ? -6.011 -25.028 21.764 1.00 43.22 108 PRO A C 1
ATOM 834 O O . PRO A 1 108 ? -5.380 -26.009 21.369 1.00 43.22 108 PRO A O 1
ATOM 837 N N . SER A 1 109 ? -6.249 -24.772 23.053 1.00 46.62 109 SER A N 1
ATOM 838 C CA . SER A 1 109 ? -6.009 -25.740 24.107 1.00 46.62 109 SER A CA 1
ATOM 839 C C . SER A 1 109 ? -6.764 -26.976 23.662 1.00 46.62 109 SER A C 1
ATOM 841 O O . SER A 1 109 ? -7.993 -26.942 23.556 1.00 46.62 109 SER A O 1
ATOM 843 N N . SER A 1 110 ? -6.035 -28.013 23.253 1.00 43.69 110 SER A N 1
ATOM 844 C CA . SER A 1 110 ? -6.645 -29.273 22.887 1.00 43.69 110 SER A CA 1
ATOM 845 C C . SER A 1 110 ? -7.346 -29.737 24.152 1.00 43.69 110 SER A C 1
ATOM 847 O O . SER A 1 110 ? -6.690 -30.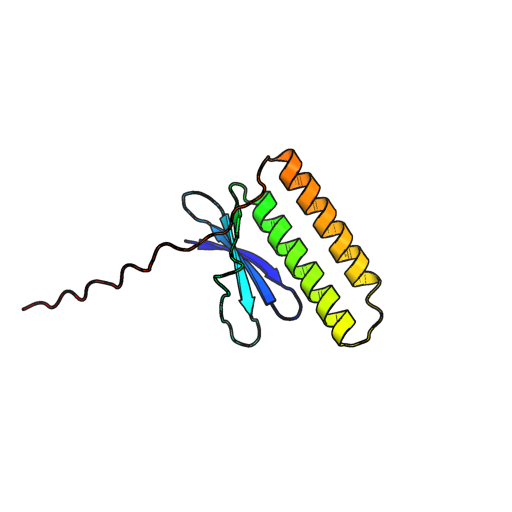192 25.089 1.00 43.69 110 SER A O 1
ATOM 849 N N . CYS A 1 111 ? -8.660 -29.538 24.222 1.00 41.72 111 CYS A N 1
ATOM 850 C CA . CYS A 1 111 ? -9.490 -30.157 25.233 1.00 41.72 111 CYS A CA 1
ATOM 851 C C . CYS A 1 111 ? -9.376 -31.662 25.000 1.00 41.72 111 CYS A C 1
ATOM 853 O O . CYS A 1 111 ? -10.113 -32.243 24.206 1.00 41.72 111 CYS A O 1
ATOM 855 N N . VAL A 1 112 ? -8.390 -32.276 25.650 1.00 47.66 112 VAL A N 1
ATOM 856 C CA . VAL A 1 112 ? -8.332 -33.715 25.832 1.00 47.66 112 VAL A CA 1
ATOM 857 C C . VAL A 1 112 ? -9.480 -34.029 26.781 1.00 47.66 112 VAL A C 1
ATOM 859 O O . VAL A 1 112 ? -9.396 -33.774 27.980 1.00 47.66 112 VAL A O 1
ATOM 862 N N . TYR A 1 113 ? -10.596 -34.493 26.223 1.00 43.56 113 TYR A N 1
ATOM 863 C CA . TYR A 1 113 ? -11.620 -35.165 27.008 1.00 43.56 113 TYR A CA 1
ATOM 864 C C . TYR A 1 113 ? -11.012 -36.491 27.481 1.00 43.56 113 TYR A C 1
ATOM 866 O O . TYR A 1 113 ? -10.761 -37.379 26.664 1.00 43.56 113 TYR A O 1
ATOM 874 N N . HIS A 1 114 ? -10.721 -36.578 28.779 1.00 52.47 114 HIS A N 1
ATOM 875 C CA . HIS A 1 114 ? -10.494 -37.832 29.494 1.00 52.47 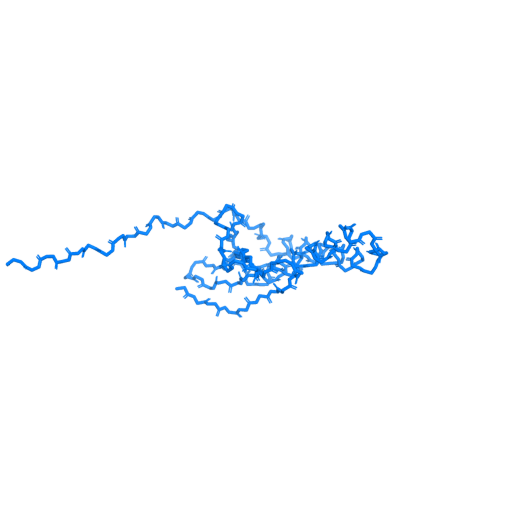114 HIS A CA 1
ATOM 876 C C . HIS A 1 114 ? -11.768 -38.226 30.234 1.00 52.47 114 HIS A C 1
ATOM 878 O O . HIS A 1 114 ? -12.410 -37.315 30.808 1.00 52.47 114 HIS A O 1
#

Foldseek 3Di:
DAWDDAAAAPQWTFTWGDDPQFIKTWIAGPVPRDIDLQPIWTWNDPQLSRLVRQLVRLVRNLVVCVVVVHPSVPSVVSNVVSVVVNVVCCVVVVIPIDRDDDDPDPPPPPPPDD